Protein AF-A0A3D3LZE9-F1 (afdb_monomer)

pLDDT: mean 77.37, std 13.43, range [45.0, 97.75]

Solvent-accessible surface area (backbone atoms only — not comparable to full-atom values): 7999 Å² total; per-residue (Å²): 106,58,67,53,34,34,68,64,50,51,53,52,62,59,48,10,61,76,69,74,48,56,43,70,58,42,52,52,51,40,52,51,51,54,53,50,50,41,62,70,34,48,85,44,51,46,50,47,81,63,46,66,68,57,86,78,72,69,46,75,45,80,47,75,40,64,58,93,56,64,82,86,57,52,79,59,16,41,13,77,89,75,74,41,57,16,33,30,31,40,46,30,23,39,80,90,65,51,79,37,46,51,46,56,74,40,50,20,51,59,54,78,76,77,64,78,57,91,85,72,68,25,78,50,35,36,66,43,54,54,45,49,49,32,53,64,12,68,61,81,132

Structure (mmCIF, N/CA/C/O backbone):
data_AF-A0A3D3LZE9-F1
#
_entry.id   AF-A0A3D3LZE9-F1
#
loop_
_atom_site.group_PDB
_atom_site.id
_atom_site.type_symbol
_atom_site.label_atom_id
_atom_site.label_alt_id
_atom_site.label_comp_id
_atom_site.label_asym_id
_atom_site.label_entity_id
_atom_site.label_seq_id
_atom_site.pdbx_PDB_ins_code
_atom_site.Cartn_x
_atom_site.Cartn_y
_atom_site.Cartn_z
_atom_site.occupancy
_atom_site.B_iso_or_equiv
_atom_site.auth_seq_id
_atom_site.auth_comp_id
_atom_site.auth_asym_id
_atom_site.auth_atom_id
_atom_site.pdbx_PDB_model_num
ATOM 1 N N . MET A 1 1 ? 1.251 -6.176 -15.364 1.00 87.88 1 MET A N 1
ATOM 2 C CA . MET A 1 1 ? 2.427 -5.279 -15.373 1.00 87.88 1 MET A CA 1
ATOM 3 C C . MET A 1 1 ? 2.546 -4.458 -14.087 1.00 87.88 1 MET A C 1
ATOM 5 O O . MET A 1 1 ? 3.473 -4.723 -13.340 1.00 87.88 1 MET A O 1
ATOM 9 N N . THR A 1 2 ? 1.609 -3.558 -13.754 1.00 88.75 2 THR A N 1
ATOM 10 C CA . THR A 1 2 ? 1.680 -2.706 -12.539 1.00 88.75 2 THR A CA 1
ATOM 11 C C . THR A 1 2 ? 1.814 -3.489 -11.225 1.00 88.75 2 THR A C 1
ATOM 13 O O . THR A 1 2 ? 2.627 -3.147 -10.378 1.00 88.75 2 THR A O 1
ATOM 16 N N . LEU A 1 3 ? 1.090 -4.603 -11.067 1.00 86.81 3 LEU A N 1
ATOM 17 C CA . LEU A 1 3 ? 1.251 -5.473 -9.891 1.00 86.81 3 LEU A CA 1
ATOM 18 C C . LEU A 1 3 ? 2.655 -6.081 -9.782 1.00 86.81 3 LEU A C 1
ATOM 20 O O . LEU A 1 3 ? 3.179 -6.216 -8.685 1.00 86.81 3 LEU A O 1
ATOM 24 N N . ILE A 1 4 ? 3.270 -6.433 -10.912 1.00 88.88 4 ILE A N 1
ATOM 25 C CA . ILE A 1 4 ? 4.621 -7.005 -10.945 1.00 88.88 4 ILE A CA 1
ATOM 26 C C . ILE A 1 4 ? 5.642 -5.928 -10.568 1.00 88.88 4 ILE A C 1
ATOM 28 O O . ILE A 1 4 ? 6.508 -6.194 -9.740 1.00 88.88 4 ILE A O 1
ATOM 32 N N . TYR A 1 5 ? 5.485 -4.715 -11.117 1.00 87.94 5 TYR A N 1
ATOM 33 C CA . TYR A 1 5 ? 6.279 -3.540 -10.7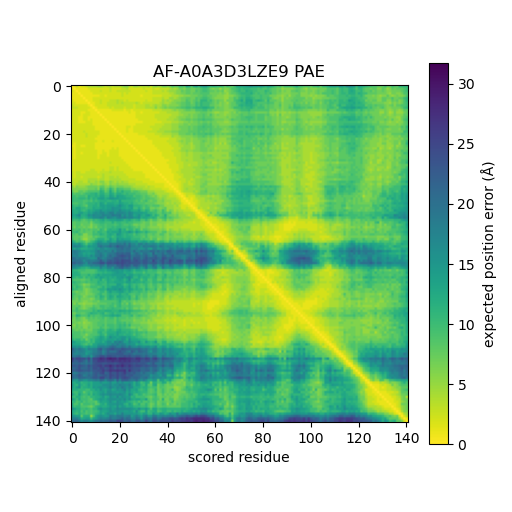52 1.00 87.94 5 TYR A CA 1
ATOM 34 C C . TYR A 1 5 ? 6.300 -3.342 -9.234 1.00 87.94 5 TYR A C 1
ATOM 36 O O . TYR A 1 5 ? 7.3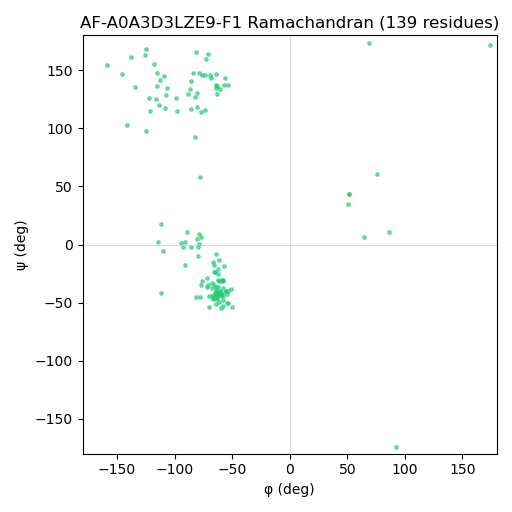68 -3.349 -8.625 1.00 87.94 5 TYR A O 1
ATOM 44 N N . HIS A 1 6 ? 5.117 -3.278 -8.610 1.00 82.56 6 HIS A N 1
ATOM 45 C CA . HIS A 1 6 ? 5.031 -3.022 -7.177 1.00 82.56 6 HIS A CA 1
ATOM 46 C C . HIS A 1 6 ? 5.380 -4.218 -6.293 1.00 82.56 6 HIS A C 1
ATOM 48 O O . HIS A 1 6 ? 5.872 -4.030 -5.191 1.00 82.56 6 HIS A O 1
ATOM 54 N N . ARG A 1 7 ? 5.126 -5.456 -6.720 1.00 81.56 7 ARG A N 1
ATOM 55 C CA . ARG A 1 7 ? 5.401 -6.630 -5.877 1.00 81.56 7 ARG A CA 1
ATOM 56 C C . ARG A 1 7 ? 6.880 -6.992 -5.840 1.00 81.56 7 ARG A C 1
ATOM 58 O O . ARG A 1 7 ? 7.356 -7.498 -4.829 1.00 81.56 7 ARG A O 1
ATOM 65 N N . HIS A 1 8 ? 7.574 -6.795 -6.956 1.00 82.50 8 HIS A N 1
ATOM 66 C CA . HIS A 1 8 ? 8.930 -7.302 -7.148 1.00 82.50 8 HIS A CA 1
ATOM 67 C C . HIS A 1 8 ? 9.986 -6.202 -7.266 1.00 82.50 8 HIS A C 1
ATOM 69 O O . HIS A 1 8 ? 11.150 -6.534 -7.461 1.00 82.50 8 HIS A O 1
ATOM 75 N N . ASN A 1 9 ? 9.605 -4.924 -7.142 1.00 82.06 9 ASN A N 1
ATOM 76 C CA . ASN A 1 9 ? 10.515 -3.786 -7.306 1.00 82.06 9 ASN A CA 1
ATOM 77 C C . ASN A 1 9 ? 11.310 -3.855 -8.625 1.00 82.06 9 ASN A C 1
ATOM 79 O O . ASN A 1 9 ? 12.529 -3.693 -8.660 1.00 82.06 9 ASN A O 1
ATOM 83 N N . ILE A 1 10 ? 10.631 -4.207 -9.719 1.00 87.88 10 ILE A N 1
ATOM 84 C CA . ILE A 1 10 ? 11.278 -4.372 -11.026 1.00 87.88 10 ILE A CA 1
ATOM 85 C C . ILE A 1 10 ? 11.352 -3.012 -11.721 1.00 87.88 10 ILE A C 1
ATOM 87 O O . ILE A 1 10 ? 10.392 -2.247 -11.677 1.00 87.88 10 ILE A O 1
ATOM 91 N N . THR A 1 11 ? 12.460 -2.717 -12.404 1.00 91.44 11 THR A N 1
ATOM 92 C CA . THR A 1 11 ? 12.598 -1.480 -13.185 1.00 91.44 11 THR A CA 1
ATOM 93 C C . THR A 1 11 ? 11.606 -1.434 -14.349 1.00 91.44 11 THR A C 1
ATOM 95 O O . THR A 1 11 ? 11.290 -2.455 -14.967 1.00 91.44 11 THR A O 1
ATOM 98 N N . GLU A 1 12 ? 11.126 -0.237 -14.696 1.00 94.50 12 GLU A N 1
ATOM 99 C CA . GLU A 1 12 ? 10.230 -0.075 -15.849 1.00 94.50 12 GLU A CA 1
ATOM 100 C C . GLU A 1 12 ? 10.883 -0.536 -17.161 1.00 94.50 12 GLU A C 1
ATOM 102 O O . GLU A 1 12 ? 10.195 -1.077 -18.022 1.00 94.50 12 GLU A O 1
ATOM 107 N N . GLU A 1 13 ? 12.207 -0.401 -17.279 1.00 97.00 13 GLU A N 1
ATOM 108 C CA . GLU A 1 13 ? 13.002 -0.880 -18.416 1.00 97.00 13 GLU A CA 1
ATOM 109 C C . GLU A 1 13 ? 12.949 -2.409 -18.553 1.00 97.00 13 GLU A C 1
ATOM 111 O O . GLU A 1 13 ? 12.700 -2.952 -19.632 1.00 97.00 13 GLU A O 1
ATOM 116 N N . LEU A 1 14 ? 13.118 -3.135 -17.442 1.00 96.00 14 LEU A N 1
ATOM 117 C CA . LEU A 1 14 ? 13.023 -4.593 -17.454 1.00 96.00 14 LEU A CA 1
ATOM 118 C C . LEU A 1 14 ? 11.586 -5.046 -17.744 1.00 96.00 14 LEU A C 1
ATOM 120 O O . LEU A 1 14 ? 11.381 -5.993 -18.502 1.00 96.00 14 LEU A O 1
ATOM 124 N N . LEU A 1 15 ? 10.577 -4.346 -17.219 1.00 96.25 15 LEU A N 1
ATOM 125 C CA . LEU A 1 15 ? 9.179 -4.610 -17.573 1.00 96.25 15 LEU A CA 1
ATOM 126 C C . LEU A 1 15 ? 8.902 -4.361 -19.057 1.00 96.25 15 LEU A C 1
ATOM 128 O O . LEU A 1 15 ? 8.219 -5.169 -19.681 1.00 96.25 15 LEU A O 1
ATOM 132 N N . ALA A 1 16 ? 9.443 -3.286 -19.628 1.00 97.44 16 ALA A N 1
ATOM 133 C CA . ALA A 1 16 ? 9.304 -2.963 -21.043 1.00 97.44 16 ALA A CA 1
ATOM 134 C C . ALA A 1 16 ? 9.832 -4.109 -21.914 1.00 97.44 16 ALA A C 1
ATOM 136 O O . ALA A 1 16 ? 9.138 -4.575 -22.819 1.00 97.44 16 ALA A O 1
ATOM 137 N N . ARG A 1 17 ? 11.002 -4.649 -21.548 1.00 97.38 17 ARG A N 1
ATOM 138 C CA . ARG A 1 17 ? 11.597 -5.822 -22.193 1.00 97.38 17 ARG A CA 1
ATOM 139 C C . ARG A 1 17 ? 10.751 -7.087 -22.029 1.00 97.38 17 ARG A C 1
ATOM 141 O O . ARG A 1 17 ? 10.509 -7.769 -23.019 1.00 97.38 17 ARG A O 1
ATOM 148 N N . ILE A 1 18 ? 10.274 -7.394 -20.818 1.00 96.81 18 ILE A N 1
ATOM 149 C CA . ILE A 1 18 ? 9.436 -8.581 -20.545 1.00 96.81 18 ILE A CA 1
ATOM 150 C C . ILE A 1 18 ? 8.142 -8.545 -21.366 1.00 96.81 18 ILE A C 1
ATOM 152 O O . ILE A 1 18 ? 7.738 -9.555 -21.934 1.00 96.81 18 ILE A O 1
ATOM 156 N N . PHE A 1 19 ? 7.491 -7.384 -21.435 1.00 96.25 19 PHE A N 1
ATOM 157 C CA . PHE A 1 19 ? 6.210 -7.220 -22.122 1.00 96.25 19 PHE A CA 1
ATOM 158 C C . PHE A 1 19 ? 6.349 -6.812 -23.596 1.00 96.25 19 PHE A C 1
ATOM 160 O O . PHE A 1 19 ? 5.331 -6.625 -24.256 1.00 96.25 19 PHE A O 1
ATOM 167 N N . SER A 1 20 ? 7.575 -6.690 -24.123 1.00 97.62 20 SER A N 1
ATOM 168 C CA . SER A 1 20 ? 7.857 -6.259 -25.503 1.00 97.62 20 SER A CA 1
ATOM 169 C C . SER A 1 20 ? 7.147 -4.951 -25.889 1.00 97.62 20 SER A C 1
ATOM 171 O O . SER A 1 20 ? 6.580 -4.811 -26.972 1.00 97.62 20 SER A O 1
ATOM 173 N N . VAL A 1 21 ? 7.160 -3.977 -24.979 1.00 97.69 21 VAL A N 1
ATOM 174 C CA . VAL A 1 21 ? 6.611 -2.627 -25.177 1.00 97.69 21 VAL A CA 1
ATOM 175 C C . VAL A 1 21 ? 7.685 -1.583 -24.899 1.00 97.69 21 VAL A C 1
ATOM 177 O O . VAL A 1 21 ? 8.730 -1.891 -24.340 1.00 97.69 21 VAL A O 1
ATOM 180 N N . SER A 1 22 ? 7.438 -0.324 -25.254 1.00 97.62 22 SER A N 1
ATOM 181 C CA . SER A 1 22 ? 8.351 0.758 -24.887 1.00 97.62 22 SER A CA 1
ATOM 182 C C . SER A 1 22 ? 8.247 1.095 -23.394 1.00 97.62 22 SER A C 1
ATOM 184 O O . SER A 1 22 ? 7.153 1.071 -22.819 1.00 97.62 22 SER A O 1
ATOM 186 N N . GLN A 1 23 ? 9.366 1.471 -22.769 1.00 96.88 23 GLN A N 1
ATOM 187 C CA . GLN A 1 23 ? 9.383 1.936 -21.376 1.00 96.88 23 GLN A CA 1
ATOM 1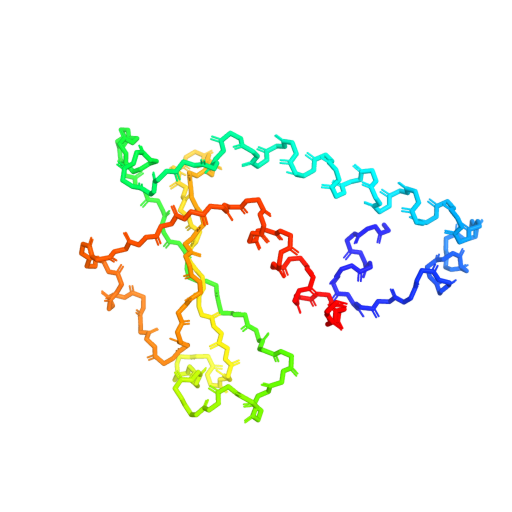88 C C . GLN A 1 23 ? 8.388 3.089 -21.117 1.00 96.88 23 GLN A C 1
ATOM 190 O O . GLN A 1 23 ? 7.641 3.003 -20.139 1.00 96.88 23 GLN A O 1
ATOM 195 N N . PRO A 1 24 ? 8.205 4.082 -22.017 1.00 97.75 24 PRO A N 1
ATOM 196 C CA . PRO A 1 24 ? 7.173 5.102 -21.837 1.00 97.75 24 PRO A CA 1
ATOM 197 C C . PRO A 1 24 ? 5.748 4.539 -21.738 1.00 97.75 24 PRO A C 1
ATOM 199 O O . PRO A 1 24 ? 4.897 5.123 -21.066 1.00 97.75 24 PRO A O 1
ATOM 202 N N . A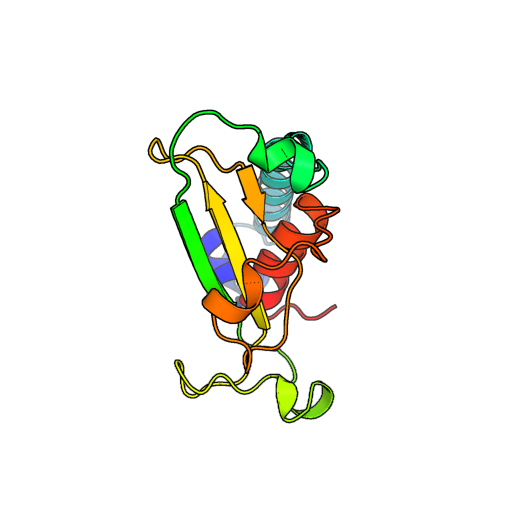RG A 1 25 ? 5.453 3.405 -22.390 1.00 97.69 25 ARG A N 1
ATOM 203 C CA . ARG A 1 25 ? 4.148 2.734 -22.277 1.00 97.69 25 ARG A CA 1
ATOM 204 C C . ARG A 1 25 ? 3.975 2.071 -20.912 1.00 97.69 25 ARG A C 1
ATOM 206 O O . ARG A 1 25 ? 2.870 2.111 -20.362 1.00 97.69 25 ARG A O 1
ATOM 213 N N . VAL A 1 26 ? 5.053 1.514 -20.359 1.00 96.31 26 VAL A N 1
ATOM 214 C CA . VAL A 1 26 ? 5.082 0.977 -18.993 1.00 96.31 26 VAL A CA 1
ATOM 215 C C . VAL A 1 26 ? 4.754 2.075 -17.987 1.00 96.31 26 VAL A C 1
ATOM 217 O O . VAL A 1 26 ? 3.758 1.958 -17.269 1.00 96.31 26 VAL A O 1
ATOM 220 N N . CYS A 1 27 ? 5.503 3.177 -18.040 1.00 95.06 27 CYS A N 1
ATOM 221 C CA . CYS A 1 27 ? 5.331 4.339 -17.172 1.00 95.06 27 CYS A CA 1
ATOM 222 C C . CYS A 1 27 ? 3.893 4.887 -17.205 1.00 95.06 27 CYS A C 1
ATOM 224 O O . CYS A 1 27 ? 3.241 5.039 -16.168 1.00 95.06 27 CYS A O 1
ATOM 226 N N . ARG A 1 28 ? 3.335 5.113 -18.408 1.00 96.94 28 ARG A N 1
ATOM 227 C CA . ARG A 1 28 ? 1.949 5.599 -18.571 1.00 96.94 28 ARG A CA 1
ATOM 228 C C . ARG A 1 28 ? 0.924 4.642 -17.974 1.00 96.94 28 ARG A C 1
ATOM 230 O O . ARG A 1 28 ? -0.048 5.095 -17.371 1.00 96.94 28 ARG A O 1
ATOM 237 N N . THR A 1 29 ? 1.120 3.337 -18.142 1.00 95.81 29 THR A N 1
ATOM 238 C CA . THR A 1 29 ? 0.202 2.330 -17.601 1.00 95.81 29 THR A CA 1
ATOM 239 C C . THR A 1 29 ? 0.241 2.320 -16.074 1.00 95.81 29 THR A C 1
ATOM 241 O O . THR A 1 29 ? -0.817 2.369 -15.451 1.00 95.81 29 THR A O 1
ATOM 244 N N . ILE A 1 30 ? 1.435 2.317 -15.466 1.00 91.81 30 ILE A N 1
ATOM 245 C CA . ILE A 1 30 ? 1.600 2.390 -14.003 1.00 91.81 30 ILE A CA 1
ATOM 246 C C . ILE A 1 30 ? 0.940 3.664 -13.473 1.00 91.81 30 ILE A C 1
ATOM 248 O O . ILE A 1 30 ? 0.023 3.582 -12.658 1.00 91.81 30 ILE A O 1
ATOM 252 N N . THR A 1 31 ? 1.294 4.816 -14.045 1.00 91.00 31 THR A N 1
ATOM 253 C CA . THR A 1 31 ? 0.737 6.127 -13.679 1.00 91.00 31 THR A CA 1
ATOM 254 C C . THR A 1 31 ? -0.792 6.159 -13.773 1.00 91.00 31 THR A C 1
ATOM 256 O O . THR A 1 31 ? -1.463 6.754 -12.932 1.00 91.00 31 THR A O 1
ATOM 259 N N . THR A 1 32 ? -1.374 5.537 -14.802 1.00 95.00 32 THR A N 1
ATOM 260 C CA . THR A 1 32 ? -2.833 5.503 -14.991 1.00 95.00 32 THR A CA 1
ATOM 261 C C . THR A 1 32 ? -3.515 4.712 -13.879 1.00 95.00 32 THR A C 1
ATOM 263 O O . THR A 1 32 ? -4.516 5.169 -13.328 1.00 95.00 32 THR A O 1
ATOM 266 N N . ILE A 1 33 ? -2.952 3.559 -13.512 1.00 91.44 33 ILE A N 1
ATOM 267 C CA . ILE A 1 33 ? -3.465 2.731 -12.417 1.00 91.44 33 ILE A CA 1
ATOM 268 C C . ILE A 1 33 ? -3.289 3.434 -11.066 1.00 91.44 33 ILE A C 1
ATOM 270 O O . ILE A 1 33 ? -4.241 3.482 -10.295 1.00 91.44 33 ILE A O 1
ATOM 274 N N . GLU A 1 34 ? -2.137 4.049 -10.790 1.00 85.88 34 GLU A N 1
ATOM 275 C CA . GLU A 1 34 ? -1.918 4.818 -9.553 1.00 85.88 34 GLU A CA 1
ATOM 276 C C . GLU A 1 34 ? -2.907 5.988 -9.415 1.00 85.88 34 GLU A C 1
ATOM 278 O O . GLU A 1 34 ? -3.489 6.203 -8.347 1.00 85.88 34 GLU A O 1
ATOM 283 N N . LYS A 1 35 ? -3.175 6.712 -10.510 1.00 87.94 35 LYS A N 1
ATOM 284 C CA . LYS A 1 35 ? -4.199 7.770 -10.542 1.00 87.94 35 LYS A CA 1
ATOM 285 C C . LYS A 1 35 ? -5.606 7.221 -10.312 1.00 87.94 35 LYS A C 1
ATOM 287 O O . LYS A 1 35 ? -6.389 7.853 -9.607 1.00 87.94 35 LYS A O 1
ATOM 292 N N . ALA A 1 36 ? -5.942 6.068 -10.888 1.00 90.31 36 ALA A N 1
ATOM 293 C CA . ALA A 1 36 ? -7.235 5.427 -10.661 1.00 90.31 36 ALA A CA 1
ATOM 294 C C . ALA A 1 36 ? -7.398 5.000 -9.193 1.00 90.31 36 ALA A C 1
ATOM 296 O O . ALA A 1 36 ? -8.420 5.301 -8.583 1.00 90.31 36 ALA A O 1
ATOM 297 N N . LEU A 1 37 ? -6.367 4.390 -8.601 1.00 84.62 37 LEU A N 1
ATOM 298 C CA . LEU A 1 37 ? -6.352 4.020 -7.183 1.00 84.62 37 LEU A CA 1
ATOM 299 C C . LEU A 1 37 ? -6.518 5.242 -6.279 1.00 84.62 37 LEU A C 1
ATOM 301 O O . LEU A 1 37 ? -7.322 5.209 -5.354 1.00 84.62 37 LEU A O 1
ATOM 305 N N . THR A 1 38 ? -5.823 6.339 -6.584 1.00 83.75 38 THR A N 1
ATOM 306 C CA . THR A 1 38 ? -5.967 7.615 -5.864 1.00 83.75 38 THR A CA 1
ATOM 307 C C . THR A 1 38 ? -7.430 8.061 -5.834 1.00 83.75 38 THR A C 1
ATOM 309 O O . THR A 1 38 ? -7.964 8.313 -4.759 1.00 83.75 38 THR A O 1
ATOM 312 N N . LYS A 1 39 ? -8.103 8.074 -6.992 1.00 87.75 39 LYS A N 1
ATOM 313 C CA . LYS A 1 39 ? -9.519 8.464 -7.101 1.00 87.75 39 LYS A CA 1
ATOM 314 C C . LYS A 1 39 ? -10.461 7.524 -6.348 1.00 87.75 39 LYS A C 1
ATOM 316 O O . LYS A 1 39 ? -11.417 7.982 -5.738 1.00 87.75 39 LYS A O 1
ATOM 321 N N . VAL A 1 40 ? -10.208 6.215 -6.388 1.00 86.00 40 VAL A N 1
ATOM 322 C CA . VAL A 1 40 ? -11.034 5.219 -5.678 1.00 86.00 40 VAL A CA 1
ATOM 323 C C . VAL A 1 40 ? -10.892 5.351 -4.160 1.00 86.00 40 VAL A C 1
ATOM 325 O O . VAL A 1 40 ? -11.847 5.111 -3.428 1.00 86.00 40 VAL A O 1
ATOM 328 N N . LEU A 1 41 ? -9.711 5.741 -3.681 1.00 82.38 41 LEU A N 1
ATOM 329 C CA . LEU A 1 41 ? -9.412 5.843 -2.254 1.00 82.38 41 LEU A CA 1
ATOM 330 C C . LEU A 1 41 ? -9.714 7.226 -1.664 1.00 82.38 41 LEU A C 1
ATOM 332 O O . LEU A 1 41 ? -9.848 7.351 -0.450 1.00 82.38 41 LEU A O 1
ATOM 336 N N . GLU A 1 42 ? -9.848 8.258 -2.492 1.00 82.69 42 GLU A N 1
ATOM 337 C CA . GLU A 1 42 ? -10.153 9.628 -2.067 1.00 82.69 42 GLU A CA 1
ATOM 338 C C . GLU A 1 42 ? -11.418 9.751 -1.195 1.00 82.69 42 GLU A C 1
ATOM 340 O O . GLU A 1 42 ? -11.333 10.389 -0.144 1.00 82.69 42 GLU A O 1
ATOM 345 N N . PRO A 1 43 ? -12.548 9.077 -1.496 1.00 79.75 43 PRO A N 1
ATOM 346 C CA . PRO A 1 43 ? -13.741 9.115 -0.642 1.00 79.75 43 PRO A CA 1
ATOM 347 C C . PRO A 1 43 ? -13.530 8.540 0.764 1.00 79.75 43 PRO A C 1
ATOM 349 O O . PRO A 1 43 ? -14.296 8.842 1.680 1.00 79.75 43 PRO A O 1
ATOM 352 N N . LEU A 1 44 ? -12.504 7.704 0.936 1.00 76.19 44 LEU A N 1
ATOM 353 C CA . LEU A 1 44 ? -12.142 7.101 2.216 1.00 76.19 44 LEU A CA 1
ATOM 354 C C . LEU A 1 44 ? -11.235 8.018 3.046 1.00 76.19 44 LEU A C 1
ATOM 356 O O . LEU A 1 44 ? -10.854 7.664 4.163 1.00 76.19 44 LEU A O 1
ATOM 360 N N . ASN A 1 45 ? -10.863 9.190 2.520 1.00 75.75 45 ASN A N 1
ATOM 361 C CA . ASN A 1 45 ? -10.028 10.165 3.208 1.00 75.75 45 ASN A CA 1
ATOM 362 C C . ASN A 1 45 ? -10.822 10.969 4.248 1.00 75.75 45 ASN A C 1
ATOM 364 O O . ASN A 1 45 ? -10.922 12.195 4.196 1.00 75.75 45 ASN A O 1
ATOM 368 N N . LYS A 1 46 ? -11.412 10.248 5.193 1.00 74.44 46 LYS A N 1
ATOM 369 C CA . LYS A 1 46 ? -12.229 10.784 6.274 1.00 74.44 46 LYS A CA 1
ATOM 370 C C . LYS A 1 46 ? -11.582 10.455 7.615 1.00 74.44 46 LYS A C 1
ATOM 372 O O . LYS A 1 46 ? -10.815 9.490 7.703 1.00 74.44 46 LYS A O 1
ATOM 377 N N . PRO A 1 47 ? -11.855 11.237 8.673 1.00 74.62 47 PRO A N 1
ATOM 378 C CA . PRO A 1 47 ? -11.423 10.879 10.013 1.00 74.62 47 PRO A CA 1
ATOM 379 C C . PRO A 1 47 ? -11.899 9.470 10.364 1.00 74.62 47 PRO A C 1
ATOM 381 O O . PRO A 1 47 ? -13.055 9.126 10.125 1.00 74.62 47 PRO A O 1
ATOM 384 N N . LEU A 1 48 ? -11.028 8.676 10.988 1.00 73.25 48 LEU A N 1
ATOM 385 C CA . LEU A 1 48 ? -11.357 7.304 11.387 1.00 73.25 48 LEU A CA 1
ATOM 386 C C . LEU A 1 48 ? -12.671 7.223 12.191 1.00 73.25 48 LEU A C 1
ATOM 388 O O . LEU A 1 48 ? -13.472 6.323 11.970 1.00 73.25 48 LEU A O 1
ATOM 392 N N . SER A 1 49 ? -12.933 8.194 13.069 1.00 76.19 49 SER A N 1
ATOM 393 C CA . SER A 1 49 ? -14.172 8.280 13.854 1.00 76.19 49 SER A CA 1
ATOM 394 C C . SER A 1 49 ? -15.443 8.453 13.015 1.00 76.19 49 SER A C 1
ATOM 396 O O . SER A 1 49 ? -16.521 8.092 13.476 1.00 76.19 49 SER A O 1
ATOM 398 N N . GLU A 1 50 ? -15.345 9.006 11.806 1.00 77.56 50 GLU A N 1
ATOM 399 C CA . GLU A 1 50 ? -16.455 9.082 10.854 1.00 77.56 50 GLU A CA 1
ATOM 400 C C . GLU A 1 50 ? -16.613 7.753 10.109 1.00 77.56 50 GLU A C 1
ATOM 402 O O . GLU A 1 50 ? -17.724 7.234 10.022 1.00 77.56 50 GLU A O 1
ATOM 407 N N . SER A 1 51 ? -15.506 7.161 9.645 1.00 75.56 51 SER A N 1
ATOM 408 C CA . SER A 1 51 ? -15.511 5.874 8.933 1.00 75.56 51 SER A CA 1
ATOM 409 C C . SER A 1 51 ? -16.041 4.712 9.780 1.00 75.56 51 SER A C 1
ATOM 411 O O . SER A 1 51 ? -16.658 3.796 9.243 1.00 75.56 51 SER A O 1
ATOM 413 N N . LEU A 1 52 ? -15.834 4.750 11.101 1.00 77.25 52 LEU A N 1
ATOM 414 C CA . LEU A 1 52 ? -16.282 3.712 12.036 1.00 77.25 52 LEU A CA 1
ATOM 415 C C . LEU A 1 52 ? -17.771 3.798 12.415 1.00 77.25 52 LEU A C 1
ATOM 417 O O . LEU A 1 52 ? -18.254 2.928 13.129 1.00 77.25 52 LEU A O 1
ATOM 421 N N . LYS A 1 53 ? -18.524 4.798 11.931 1.00 80.44 53 LYS A N 1
ATOM 422 C CA . LYS A 1 53 ? -19.984 4.896 12.154 1.00 80.44 53 LYS A CA 1
ATOM 423 C C . LYS A 1 53 ? -20.806 3.946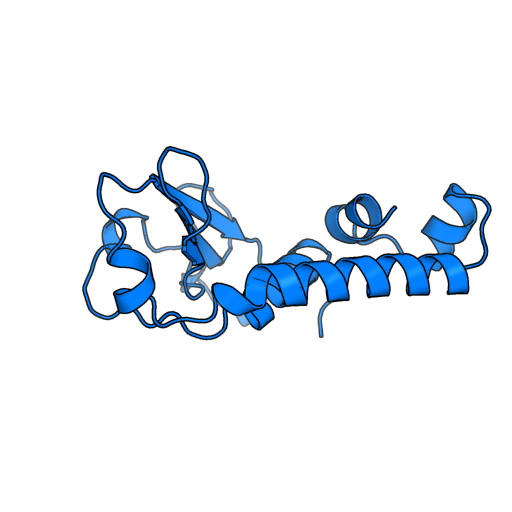 11.273 1.00 80.44 53 LYS A C 1
ATOM 425 O O . LYS A 1 53 ? -22.031 4.050 11.243 1.00 80.44 53 LYS A O 1
ATOM 430 N N . ALA A 1 54 ? -20.155 3.063 10.517 1.00 78.25 54 ALA A N 1
ATOM 431 C CA . ALA A 1 54 ? -20.840 2.075 9.699 1.00 78.25 54 ALA A CA 1
ATOM 432 C C . ALA A 1 54 ? -21.651 1.107 10.590 1.00 78.25 54 ALA A C 1
ATOM 434 O O . ALA A 1 54 ? -21.147 0.672 11.625 1.00 78.25 54 ALA A O 1
ATOM 435 N N . PRO A 1 55 ? -22.901 0.776 10.220 1.00 78.50 55 PRO A N 1
ATOM 436 C CA . PRO A 1 55 ? -23.712 -0.160 10.986 1.00 78.50 55 PRO A CA 1
ATOM 437 C C . PRO A 1 55 ? -23.153 -1.587 10.891 1.00 78.50 55 PRO A C 1
ATOM 439 O O . PRO A 1 55 ? -22.675 -2.006 9.837 1.00 78.50 55 PRO A O 1
ATOM 442 N N . GLY A 1 56 ? -23.284 -2.350 11.979 1.00 84.69 56 GLY A N 1
ATOM 443 C CA . GLY A 1 56 ? -22.897 -3.761 12.041 1.00 84.69 56 GLY A CA 1
ATOM 444 C C . GLY A 1 56 ? -21.471 -4.010 12.537 1.00 84.69 56 GLY A C 1
ATOM 445 O O . GLY A 1 56 ? -20.778 -3.111 13.009 1.00 84.69 56 GLY A O 1
ATOM 446 N N . SER A 1 57 ? -21.051 -5.273 12.481 1.00 88.50 57 SER A N 1
ATOM 447 C CA . SER A 1 57 ? -19.702 -5.686 12.874 1.00 88.50 57 SER A CA 1
ATOM 448 C C . SER A 1 57 ? -18.678 -5.321 11.800 1.00 88.50 57 SER A C 1
ATOM 450 O O . SER A 1 57 ? -18.960 -5.384 10.603 1.00 88.50 57 SER A O 1
ATOM 452 N N . LEU A 1 58 ? -17.468 -4.977 12.238 1.00 87.19 58 LEU A N 1
ATOM 453 C CA . LEU A 1 58 ? -16.355 -4.616 11.364 1.00 87.19 58 LEU A CA 1
ATOM 454 C C . LEU A 1 58 ? -15.258 -5.673 11.444 1.00 87.19 58 LEU A C 1
ATOM 456 O O . LEU A 1 58 ? -14.949 -6.174 12.526 1.00 87.19 58 LEU A O 1
ATOM 460 N N . ALA A 1 59 ? -14.645 -5.968 10.303 1.00 88.06 59 ALA A N 1
ATOM 461 C CA . ALA A 1 59 ? -13.410 -6.724 10.240 1.00 88.06 59 ALA A CA 1
ATOM 462 C C . ALA A 1 59 ? -12.228 -5.754 10.350 1.00 88.06 59 ALA A C 1
ATOM 464 O O . ALA A 1 59 ? -12.158 -4.745 9.643 1.00 88.06 59 ALA A O 1
ATOM 465 N N . VAL A 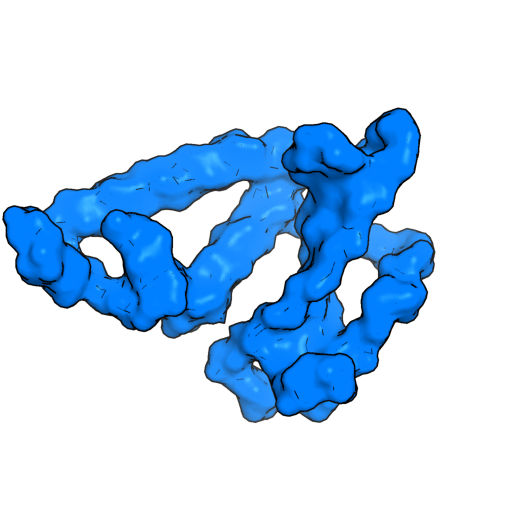1 60 ? -11.303 -6.064 11.256 1.00 84.38 60 VAL A N 1
ATOM 466 C CA . VAL A 1 60 ? -10.047 -5.335 11.435 1.00 84.38 60 VAL A CA 1
ATOM 467 C C . VAL A 1 60 ? -8.921 -6.331 11.231 1.00 84.38 60 VAL A C 1
ATOM 469 O O . VAL A 1 60 ? -8.784 -7.264 12.019 1.00 84.38 60 VAL A O 1
ATOM 472 N N . ASP A 1 61 ? -8.126 -6.126 10.186 1.00 83.75 61 ASP A N 1
ATOM 473 C CA . ASP A 1 61 ? -6.971 -6.972 9.899 1.00 83.75 61 ASP A CA 1
ATOM 474 C C . ASP A 1 61 ? -5.657 -6.196 10.018 1.00 83.75 61 ASP A C 1
ATOM 476 O O . ASP A 1 61 ? -5.541 -5.048 9.577 1.00 83.75 61 ASP A O 1
ATOM 480 N N . GLY A 1 62 ? -4.670 -6.827 10.654 1.00 79.50 62 GLY A N 1
ATOM 481 C CA . GLY A 1 62 ? -3.341 -6.285 10.915 1.00 79.50 62 GLY A CA 1
ATOM 482 C C . GLY A 1 62 ? -2.328 -6.767 9.896 1.00 79.50 62 GLY A C 1
ATOM 483 O O . GLY A 1 62 ? -1.972 -7.939 9.858 1.00 79.50 62 GLY A O 1
ATOM 484 N N . THR A 1 63 ? -1.800 -5.836 9.106 1.00 79.88 63 THR A N 1
ATOM 485 C CA . THR A 1 63 ? -0.748 -6.112 8.129 1.00 79.88 63 THR A CA 1
ATOM 486 C C . THR A 1 63 ? 0.579 -5.516 8.598 1.00 79.88 63 THR A C 1
ATOM 488 O O . THR A 1 63 ? 0.710 -4.294 8.720 1.00 79.88 63 THR A O 1
ATOM 491 N N . LEU A 1 64 ? 1.580 -6.374 8.827 1.00 80.25 64 LEU A N 1
ATOM 492 C CA . LEU A 1 64 ? 2.955 -5.953 9.104 1.00 80.25 64 LEU A CA 1
ATOM 493 C C . LEU A 1 64 ? 3.689 -5.647 7.802 1.00 80.25 64 LEU A C 1
ATOM 495 O O . LEU A 1 64 ? 3.794 -6.494 6.914 1.00 80.25 64 LEU A O 1
ATOM 499 N N . ILE A 1 65 ? 4.272 -4.457 7.732 1.00 77.38 65 ILE A N 1
ATOM 500 C CA . ILE A 1 65 ? 4.946 -3.968 6.535 1.00 77.38 65 ILE A CA 1
ATOM 501 C C . ILE A 1 65 ? 6.427 -3.840 6.825 1.00 77.38 65 ILE A C 1
ATOM 503 O O . ILE A 1 65 ? 6.804 -3.112 7.751 1.00 77.38 65 ILE A O 1
ATOM 507 N N . PRO A 1 66 ? 7.277 -4.558 6.073 1.00 70.56 66 PRO A N 1
ATOM 508 C CA . PRO A 1 66 ? 8.705 -4.508 6.300 1.00 70.56 66 PRO A CA 1
ATOM 509 C C . PRO A 1 66 ? 9.222 -3.092 6.011 1.00 70.56 66 PRO A C 1
ATOM 511 O O . PRO A 1 66 ? 8.820 -2.481 5.021 1.00 70.56 66 PRO A O 1
ATOM 514 N N . PRO A 1 67 ? 10.119 -2.550 6.848 1.00 68.75 67 PRO A N 1
ATOM 515 C CA . PRO A 1 67 ? 10.699 -1.252 6.594 1.00 68.75 67 PRO A CA 1
ATOM 516 C C . PRO A 1 67 ? 11.802 -1.381 5.542 1.00 68.75 67 PRO A C 1
ATOM 518 O O . PRO A 1 67 ? 12.530 -2.374 5.525 1.00 68.75 67 PRO A O 1
ATOM 521 N N . TRP A 1 68 ? 11.984 -0.343 4.721 1.00 62.41 68 TRP A N 1
ATOM 522 C CA . TRP A 1 68 ? 13.109 -0.275 3.780 1.00 62.41 68 TRP A CA 1
ATOM 523 C C . TRP A 1 68 ? 14.462 -0.205 4.504 1.00 62.41 68 TRP A C 1
ATOM 525 O O . TRP A 1 68 ? 15.411 -0.890 4.133 1.00 62.41 68 TRP A O 1
ATOM 535 N N . ASN A 1 69 ? 14.545 0.580 5.586 1.00 61.56 69 ASN A N 1
ATOM 536 C CA . ASN A 1 69 ? 15.760 0.731 6.384 1.00 61.56 69 ASN A CA 1
ATOM 537 C C . ASN A 1 69 ? 15.504 0.403 7.860 1.00 61.56 69 ASN A C 1
ATOM 539 O O . ASN A 1 69 ? 15.049 1.236 8.641 1.00 61.56 69 ASN A O 1
ATOM 543 N N . TRP A 1 70 ? 15.833 -0.825 8.257 1.00 59.56 70 TRP A N 1
ATOM 544 C CA . TRP A 1 70 ? 15.706 -1.276 9.644 1.00 59.56 70 TRP A CA 1
ATOM 545 C C . TRP A 1 70 ? 16.600 -0.487 10.615 1.00 59.56 70 TRP A C 1
ATOM 547 O O . TRP A 1 70 ? 16.221 -0.303 11.771 1.00 59.56 70 TRP A O 1
ATOM 557 N N . ARG A 1 71 ? 17.763 0.008 10.157 1.00 57.03 71 ARG A N 1
ATOM 558 C CA . ARG A 1 71 ? 18.745 0.696 11.013 1.00 57.03 71 ARG A CA 1
ATOM 559 C C . ARG A 1 71 ? 18.258 2.067 11.463 1.00 57.03 71 ARG A C 1
ATOM 561 O O . ARG A 1 71 ? 18.525 2.457 12.592 1.00 57.03 71 ARG A O 1
ATOM 568 N N . SER A 1 72 ? 17.518 2.777 10.613 1.00 59.53 72 SER A N 1
ATOM 569 C CA . SER A 1 72 ? 17.002 4.116 10.929 1.00 59.53 72 SER A CA 1
ATOM 570 C C . SER A 1 72 ? 15.755 4.105 11.817 1.00 59.53 72 SER A C 1
ATOM 572 O O . SER A 1 72 ? 15.327 5.160 12.268 1.00 59.53 72 SER A O 1
ATOM 574 N N . LEU A 1 73 ? 15.143 2.938 12.040 1.00 57.56 73 LEU A N 1
ATOM 575 C CA . LEU A 1 73 ? 13.818 2.815 12.657 1.00 57.56 73 LEU A CA 1
ATOM 576 C C . LEU A 1 73 ? 13.832 2.213 14.077 1.00 57.56 73 LEU A C 1
ATOM 578 O O . LEU A 1 73 ? 12.795 2.216 14.735 1.00 57.56 73 LEU A O 1
ATOM 582 N N . GLY A 1 74 ? 14.984 1.752 14.578 1.00 57.69 74 GLY A N 1
ATOM 583 C CA . GLY A 1 74 ? 15.171 1.316 15.970 1.00 57.69 74 GLY A CA 1
ATOM 584 C C . GLY A 1 74 ? 14.436 0.024 16.384 1.00 57.69 74 GLY A C 1
ATOM 585 O O . GLY A 1 74 ? 13.631 -0.544 15.645 1.00 57.69 74 GLY A O 1
ATOM 586 N N . ALA A 1 75 ? 14.712 -0.454 17.607 1.00 59.09 75 ALA A N 1
ATOM 587 C CA . ALA A 1 75 ? 14.198 -1.722 18.154 1.00 59.09 75 ALA A CA 1
ATOM 588 C C . ALA A 1 75 ? 12.671 -1.758 18.376 1.00 59.09 75 ALA A C 1
ATOM 590 O O . ALA A 1 75 ? 12.076 -2.831 18.482 1.00 59.09 75 ALA A O 1
ATOM 591 N N . THR A 1 76 ? 12.013 -0.598 18.414 1.00 67.31 76 THR A N 1
ATOM 592 C CA . THR A 1 76 ? 10.562 -0.464 18.630 1.00 67.31 76 THR A CA 1
ATOM 593 C C . THR A 1 76 ? 9.728 -1.026 17.477 1.00 67.31 76 THR A C 1
ATOM 595 O O . THR A 1 76 ? 8.540 -1.284 17.650 1.00 67.31 76 THR A O 1
ATOM 598 N N . ASN A 1 77 ? 10.332 -1.272 16.314 1.00 74.69 77 ASN A N 1
ATOM 599 C CA . ASN A 1 77 ? 9.649 -1.821 15.145 1.00 74.69 77 ASN A CA 1
ATOM 600 C C . ASN A 1 77 ? 9.755 -3.350 15.020 1.00 74.69 77 ASN A C 1
ATOM 602 O O . ASN A 1 77 ? 9.226 -3.915 14.068 1.00 74.69 77 ASN A O 1
ATOM 606 N N . PHE A 1 78 ? 10.410 -4.055 15.949 1.00 79.19 78 PHE A N 1
ATOM 607 C CA . PHE A 1 78 ? 10.483 -5.516 15.879 1.00 79.19 78 PHE A CA 1
ATOM 608 C C . PHE A 1 78 ? 9.173 -6.171 16.330 1.00 79.19 78 PHE A C 1
ATOM 610 O O . PHE A 1 78 ? 8.807 -6.118 17.506 1.00 79.19 78 PHE A O 1
ATOM 617 N N . SER A 1 79 ? 8.486 -6.840 15.403 1.00 78.44 79 SER A N 1
ATOM 618 C CA . SER A 1 79 ? 7.299 -7.624 15.724 1.00 78.44 79 SER A CA 1
ATOM 619 C C . SER A 1 79 ? 7.678 -8.983 16.290 1.00 78.44 79 SER A C 1
ATOM 621 O O . SER A 1 79 ? 8.266 -9.822 15.604 1.00 78.44 79 SER A O 1
ATOM 623 N N . LYS A 1 80 ? 7.280 -9.240 17.541 1.00 80.50 80 LYS A N 1
ATOM 624 C CA . LYS A 1 80 ? 7.456 -10.556 18.174 1.00 80.50 80 LYS A CA 1
ATOM 625 C C . LYS A 1 80 ? 6.623 -11.644 17.489 1.00 80.50 80 LYS A C 1
ATOM 627 O O . LYS A 1 80 ? 7.108 -12.770 17.400 1.00 80.50 80 LYS A O 1
ATOM 632 N N . LYS A 1 81 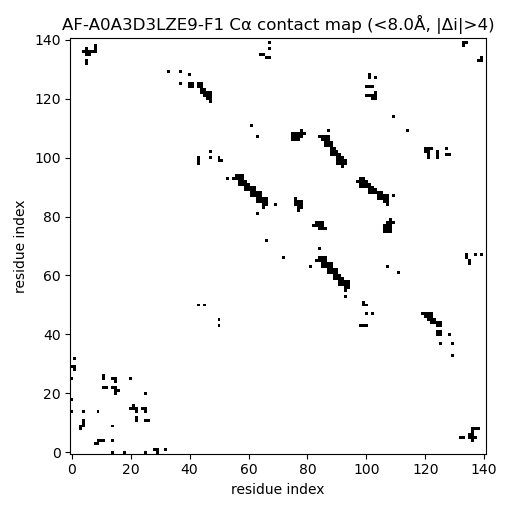? 5.422 -11.298 17.003 1.00 81.44 81 LYS A N 1
ATOM 633 C CA . LYS A 1 81 ? 4.484 -12.190 16.295 1.00 81.44 81 LYS A CA 1
ATOM 634 C C . LYS A 1 81 ? 5.082 -12.685 14.981 1.00 81.44 81 LYS A C 1
ATOM 636 O O . LYS A 1 81 ? 5.162 -13.883 14.752 1.00 81.44 81 LYS A O 1
ATOM 641 N N . HIS A 1 82 ? 5.573 -11.763 14.157 1.00 79.81 82 HIS A N 1
ATOM 642 C CA . HIS A 1 82 ? 6.106 -12.087 12.830 1.00 79.81 82 HIS A CA 1
ATOM 643 C C . HIS A 1 82 ? 7.619 -12.348 12.810 1.00 79.81 82 HIS A C 1
ATOM 645 O O . HIS A 1 82 ? 8.169 -12.632 11.750 1.00 79.81 82 HIS A O 1
ATOM 651 N N . LYS A 1 83 ? 8.301 -12.209 13.958 1.00 84.25 83 LYS A N 1
ATOM 652 C CA . LYS A 1 83 ? 9.766 -12.325 14.103 1.00 84.25 83 LYS A CA 1
ATOM 653 C C . LYS A 1 83 ? 10.537 -11.474 13.086 1.00 84.25 83 LYS A C 1
ATOM 655 O O . LYS A 1 83 ? 11.604 -11.856 12.613 1.00 84.25 83 LYS A O 1
ATOM 660 N N . ARG A 1 84 ? 9.987 -10.305 12.749 1.00 78.31 84 ARG A N 1
ATOM 661 C CA . ARG A 1 84 ? 10.513 -9.406 11.718 1.00 78.31 84 ARG A CA 1
ATOM 662 C C . ARG A 1 84 ? 10.273 -7.952 12.108 1.00 78.31 84 ARG A C 1
ATOM 664 O O . ARG A 1 84 ? 9.267 -7.629 12.738 1.00 78.31 84 ARG A O 1
ATOM 671 N N . ALA A 1 85 ? 11.196 -7.071 11.727 1.00 79.12 85 ALA A N 1
ATOM 672 C CA . ALA A 1 85 ? 10.990 -5.632 11.833 1.00 79.12 85 ALA A CA 1
ATOM 673 C C . ALA A 1 85 ? 9.913 -5.157 10.848 1.00 79.12 85 ALA A C 1
ATOM 675 O O . ALA A 1 85 ? 9.846 -5.654 9.723 1.00 79.12 85 ALA A O 1
ATOM 676 N N . GLY A 1 86 ? 9.106 -4.185 11.262 1.00 78.81 86 GLY A N 1
ATOM 677 C CA . GLY A 1 86 ? 8.070 -3.576 10.440 1.00 78.81 86 GLY A CA 1
ATOM 678 C C . GLY A 1 86 ? 7.193 -2.596 11.189 1.00 78.81 86 GLY A C 1
ATOM 679 O O . GLY A 1 86 ? 7.267 -2.457 12.409 1.00 78.81 86 GLY A O 1
ATOM 680 N N . VAL A 1 87 ? 6.359 -1.912 10.420 1.00 78.56 87 VAL A N 1
ATOM 681 C CA . VAL A 1 87 ? 5.262 -1.104 10.943 1.00 78.56 87 VAL A CA 1
ATOM 682 C C . VAL A 1 87 ? 3.959 -1.833 10.672 1.00 78.56 87 VAL A C 1
ATOM 684 O O . VAL A 1 87 ? 3.753 -2.371 9.586 1.00 78.56 87 VAL A O 1
ATOM 687 N N . ASN A 1 88 ? 3.088 -1.884 11.670 1.00 79.25 88 ASN A N 1
ATOM 688 C CA . ASN A 1 88 ? 1.769 -2.478 11.517 1.00 79.25 88 ASN A CA 1
ATOM 689 C C . ASN A 1 88 ? 0.793 -1.426 10.995 1.00 79.25 88 ASN A C 1
ATOM 691 O O . ASN A 1 88 ? 0.700 -0.327 11.550 1.00 79.25 88 ASN A O 1
ATOM 695 N N . HIS A 1 89 ? -0.006 -1.790 10.001 1.00 78.50 89 HIS A N 1
ATOM 696 C CA . HIS A 1 89 ? -1.192 -1.052 9.576 1.00 78.50 89 HIS A CA 1
ATOM 697 C C . HIS A 1 89 ? -2.432 -1.894 9.819 1.00 78.50 89 HIS A C 1
ATOM 699 O O . HIS A 1 89 ? -2.376 -3.115 9.707 1.00 78.50 89 HIS A O 1
ATOM 705 N N . HIS A 1 90 ? -3.543 -1.235 10.135 1.00 80.88 90 HIS A N 1
ATOM 706 C CA . HIS A 1 90 ? -4.836 -1.901 10.195 1.00 80.88 90 HIS A CA 1
ATOM 707 C C . HIS A 1 90 ? -5.684 -1.493 9.009 1.00 80.88 90 HIS A C 1
ATOM 709 O O . HIS A 1 90 ? -5.845 -0.302 8.737 1.00 80.88 90 HIS A O 1
ATOM 715 N N . VAL A 1 91 ? -6.206 -2.498 8.319 1.00 83.62 91 VAL A N 1
ATOM 716 C CA . VAL A 1 91 ? -7.220 -2.346 7.284 1.00 83.62 91 VAL A CA 1
ATOM 717 C C . VAL A 1 91 ? -8.555 -2.666 7.935 1.00 83.62 91 VAL A C 1
ATOM 719 O O . VAL A 1 91 ? -8.707 -3.708 8.569 1.00 83.62 91 VAL A O 1
ATOM 722 N N . ILE A 1 92 ? -9.501 -1.740 7.818 1.00 84.69 92 ILE A N 1
ATOM 723 C CA . ILE A 1 92 ? -10.825 -1.865 8.418 1.00 84.69 92 ILE A CA 1
ATOM 724 C C . ILE A 1 92 ? -11.847 -1.908 7.299 1.00 84.69 92 ILE A C 1
ATOM 726 O O . ILE A 1 92 ? -11.903 -0.992 6.472 1.00 84.69 92 ILE A O 1
ATOM 730 N N . CYS A 1 93 ? -12.667 -2.949 7.292 1.00 88.75 93 CYS A N 1
ATOM 731 C CA . CYS A 1 93 ? -13.745 -3.119 6.335 1.00 88.75 93 CYS A CA 1
ATOM 732 C C . CYS A 1 93 ? -15.015 -3.645 7.004 1.00 88.75 93 CYS A C 1
ATOM 734 O O . CYS A 1 93 ? -15.003 -4.174 8.117 1.00 88.75 93 CYS A O 1
ATOM 736 N N . THR A 1 94 ? -16.135 -3.467 6.319 1.00 89.44 94 THR A N 1
ATOM 737 C CA . THR A 1 94 ? -17.373 -4.169 6.650 1.00 89.44 94 THR A CA 1
ATOM 738 C C . THR A 1 94 ? -17.259 -5.653 6.280 1.00 89.44 94 THR A C 1
ATOM 740 O O . THR A 1 94 ? -16.388 -6.047 5.501 1.00 89.44 94 THR A O 1
ATOM 743 N N . LEU A 1 95 ? -18.156 -6.490 6.809 1.00 89.50 95 LEU A N 1
ATOM 744 C CA . LEU A 1 95 ? -18.160 -7.929 6.508 1.00 89.50 95 LEU A CA 1
ATOM 745 C C . LEU A 1 95 ? -18.459 -8.253 5.032 1.00 89.50 95 LEU A C 1
ATOM 747 O O . LEU A 1 95 ? -18.029 -9.292 4.544 1.00 89.50 95 LEU A O 1
ATOM 751 N N . ASP A 1 96 ? -19.133 -7.361 4.305 1.00 89.38 96 ASP A N 1
ATOM 752 C CA . ASP A 1 96 ? -19.336 -7.432 2.849 1.00 89.38 96 ASP A CA 1
ATOM 753 C C . ASP A 1 96 ? -18.121 -6.934 2.038 1.00 89.38 96 ASP A C 1
ATOM 755 O O . ASP A 1 96 ? -18.169 -6.871 0.812 1.00 89.38 96 ASP A O 1
ATOM 759 N N . GLY A 1 97 ? -17.008 -6.601 2.701 1.00 85.00 97 GLY A N 1
ATOM 760 C CA . GLY A 1 97 ? -15.741 -6.266 2.050 1.00 85.00 97 GLY A CA 1
ATOM 761 C C . GLY A 1 97 ? -15.593 -4.798 1.648 1.00 85.00 97 GLY A C 1
ATOM 762 O O . GLY A 1 97 ? -14.632 -4.448 0.958 1.00 85.00 97 GLY A O 1
ATOM 763 N N . LYS A 1 98 ? -16.487 -3.906 2.091 1.00 86.69 98 LYS A N 1
ATOM 764 C CA . LYS A 1 98 ? -16.342 -2.468 1.844 1.00 86.69 98 LYS A CA 1
ATOM 765 C C . LYS A 1 98 ? -15.236 -1.903 2.726 1.00 86.69 98 LYS A C 1
ATOM 767 O O . LYS A 1 98 ? -15.356 -1.867 3.950 1.00 86.69 98 LYS A O 1
ATOM 772 N N . LEU A 1 99 ? -14.164 -1.424 2.100 1.00 85.19 99 LEU A N 1
ATOM 773 C CA . LEU A 1 99 ? -13.076 -0.739 2.794 1.00 85.19 99 LEU A CA 1
ATOM 774 C C . LEU A 1 99 ? -13.592 0.553 3.448 1.00 85.19 99 LEU A C 1
ATOM 776 O O . LEU A 1 99 ? -14.234 1.369 2.789 1.00 85.19 99 LEU A O 1
ATOM 780 N N . LEU A 1 100 ? -13.294 0.739 4.733 1.00 82.75 100 LEU A N 1
ATOM 781 C CA . LEU A 1 100 ? -13.711 1.903 5.521 1.00 82.75 100 LEU A CA 1
ATOM 782 C C . LEU A 1 100 ? -12.534 2.798 5.901 1.00 82.75 100 LEU A C 1
ATOM 784 O O . LEU A 1 100 ? -12.649 4.024 5.857 1.00 82.75 100 LEU A O 1
ATOM 788 N N . ALA A 1 101 ? -11.410 2.199 6.298 1.00 80.31 101 ALA A N 1
ATOM 789 C CA . ALA A 1 101 ? -10.229 2.946 6.709 1.00 80.31 101 ALA A CA 1
ATOM 790 C C . ALA A 1 101 ? -8.946 2.113 6.621 1.00 80.31 101 ALA A C 1
ATOM 792 O O . ALA A 1 101 ? -8.964 0.892 6.769 1.00 80.31 101 ALA A O 1
ATOM 793 N N . ILE A 1 102 ? -7.819 2.810 6.455 1.00 79.75 102 ILE A N 1
ATOM 794 C CA . ILE A 1 102 ? -6.480 2.280 6.725 1.00 79.75 102 ILE A CA 1
ATOM 795 C C . ILE A 1 102 ? -5.824 3.188 7.761 1.00 79.75 102 ILE A C 1
ATOM 797 O O . ILE A 1 102 ? -5.755 4.411 7.591 1.00 79.75 102 ILE A O 1
ATOM 801 N N . THR A 1 103 ? -5.352 2.596 8.851 1.00 76.50 103 THR A N 1
ATOM 802 C CA . THR A 1 103 ? -4.833 3.349 9.992 1.00 76.50 103 THR A CA 1
ATOM 803 C C . THR A 1 103 ? -3.386 3.827 9.808 1.00 76.50 103 THR A C 1
ATOM 805 O O . THR A 1 103 ? -2.669 3.391 8.899 1.00 76.50 103 THR A O 1
ATOM 808 N N . ASP A 1 104 ? -2.951 4.767 10.660 1.00 75.31 104 ASP A N 1
ATOM 809 C CA . ASP A 1 104 ? -1.555 5.225 10.733 1.00 75.31 104 ASP A CA 1
ATOM 810 C C . ASP A 1 104 ? -0.619 4.038 10.997 1.00 75.31 104 ASP A C 1
ATOM 812 O O . ASP A 1 104 ? -0.979 3.168 11.799 1.00 75.31 104 ASP A O 1
ATOM 816 N N . PRO A 1 105 ? 0.594 4.011 10.411 1.00 73.81 105 PRO A N 1
ATOM 817 C CA . PRO A 1 105 ? 1.604 3.040 10.815 1.00 73.81 105 PRO A CA 1
ATOM 818 C C . PRO A 1 105 ? 1.867 3.180 12.314 1.00 73.81 105 PRO A C 1
ATOM 820 O O . PRO A 1 105 ? 2.010 4.289 12.828 1.00 73.81 105 PRO A O 1
ATOM 823 N N . VAL A 1 106 ? 1.980 2.063 13.026 1.00 75.94 106 VAL A N 1
ATOM 824 C CA . VAL A 1 106 ? 2.549 2.053 14.380 1.00 75.94 106 VAL A CA 1
ATOM 825 C C . VAL A 1 106 ? 3.682 1.054 14.435 1.00 75.94 106 VAL A C 1
ATOM 827 O O . VAL A 1 106 ? 3.754 0.151 13.593 1.00 75.94 106 VAL A O 1
ATOM 830 N N . PRO A 1 107 ? 4.533 1.165 15.462 1.00 77.31 107 PRO A N 1
ATOM 831 C CA . PRO A 1 107 ? 5.643 0.255 15.592 1.00 77.31 107 PRO A CA 1
ATOM 832 C C . PRO A 1 107 ? 5.213 -1.208 15.720 1.00 77.31 107 PRO A C 1
ATOM 834 O O . PRO A 1 107 ? 4.324 -1.531 16.511 1.00 77.31 107 PRO A O 1
ATOM 837 N N . GLY A 1 108 ? 5.870 -2.095 14.967 1.00 75.19 108 GLY A N 1
ATOM 838 C CA . GLY A 1 108 ? 5.532 -3.520 14.875 1.00 75.19 108 GLY A CA 1
ATOM 839 C C . GLY A 1 108 ? 5.622 -4.304 16.187 1.00 75.19 108 GLY A C 1
ATOM 840 O O . GLY A 1 108 ? 5.097 -5.414 16.261 1.00 75.19 108 GLY A O 1
ATOM 841 N N . VAL A 1 109 ? 6.241 -3.741 17.234 1.00 75.94 109 VAL A N 1
ATOM 842 C CA . VAL A 1 109 ? 6.238 -4.315 18.592 1.00 75.94 109 VAL A CA 1
ATOM 843 C C . VAL A 1 109 ? 4.844 -4.334 19.226 1.00 75.94 109 VAL A C 1
ATOM 845 O O . VAL A 1 109 ? 4.602 -5.116 20.145 1.00 75.94 109 VAL A O 1
ATOM 848 N N . ARG A 1 110 ? 3.936 -3.462 18.769 1.00 72.25 110 ARG A N 1
ATOM 849 C CA . ARG A 1 110 ? 2.583 -3.341 19.316 1.00 72.25 110 ARG A CA 1
ATOM 850 C C . ARG A 1 110 ? 1.694 -4.434 18.740 1.00 72.25 110 ARG A C 1
ATOM 852 O O . ARG A 1 110 ? 1.648 -4.621 17.524 1.00 72.25 110 ARG A O 1
ATOM 859 N N . ASP A 1 111 ? 0.995 -5.118 19.637 1.00 69.06 111 ASP A N 1
ATOM 860 C CA . ASP A 1 111 ? -0.011 -6.114 19.288 1.00 69.06 111 ASP A CA 1
ATOM 861 C C . ASP A 1 111 ? -1.287 -5.453 18.742 1.00 69.06 111 ASP A C 1
ATOM 863 O O . ASP A 1 111 ? -1.553 -4.274 18.994 1.00 69.06 111 ASP A O 1
ATOM 867 N N . ASP A 1 112 ? -2.087 -6.225 18.015 1.00 65.50 112 ASP A N 1
ATOM 868 C CA . ASP A 1 112 ? -3.340 -5.792 17.403 1.00 65.50 112 ASP A CA 1
ATOM 869 C C . ASP A 1 112 ? -4.320 -5.258 18.471 1.00 65.50 112 ASP A C 1
ATOM 871 O O . ASP A 1 112 ? -4.949 -4.216 18.277 1.00 65.50 112 ASP A O 1
ATOM 875 N N . ALA A 1 113 ? -4.349 -5.884 19.656 1.00 62.59 113 ALA A N 1
ATOM 876 C CA . ALA A 1 113 ? -5.195 -5.492 20.787 1.00 62.59 113 ALA A CA 1
ATOM 877 C C . ALA A 1 113 ? -4.755 -4.199 21.497 1.00 62.59 113 ALA A C 1
ATOM 879 O O . ALA A 1 113 ? -5.594 -3.455 22.007 1.00 62.59 113 ALA A O 1
ATOM 880 N N . TYR A 1 114 ? -3.454 -3.866 21.481 1.00 61.78 114 TYR A N 1
ATOM 881 C CA . TYR A 1 114 ? -2.926 -2.609 22.047 1.00 61.78 114 TYR A CA 1
ATOM 882 C C . TYR A 1 114 ? -3.598 -1.373 21.413 1.00 61.78 114 TYR A C 1
ATOM 884 O O . TYR A 1 114 ? -3.574 -0.258 21.935 1.00 61.78 114 TYR A O 1
ATOM 892 N N . ARG A 1 115 ? -4.214 -1.587 20.258 1.00 56.31 115 ARG A N 1
ATOM 893 C CA . ARG A 1 115 ? -4.621 -0.595 19.295 1.00 56.31 115 ARG A CA 1
ATOM 894 C C . ARG A 1 115 ? -6.141 -0.454 19.185 1.00 56.31 115 ARG A C 1
ATOM 896 O O . ARG A 1 115 ? -6.610 0.173 18.263 1.00 56.31 115 ARG A O 1
ATOM 903 N N . LEU A 1 116 ? -6.953 -0.919 20.127 1.00 55.62 116 LEU A N 1
ATOM 904 C CA . LEU A 1 116 ? -8.384 -0.543 20.160 1.00 55.62 116 LEU A CA 1
ATOM 905 C C . LEU A 1 116 ? -8.658 0.738 20.985 1.00 55.62 116 LEU A C 1
ATOM 907 O O . LEU A 1 116 ? -9.80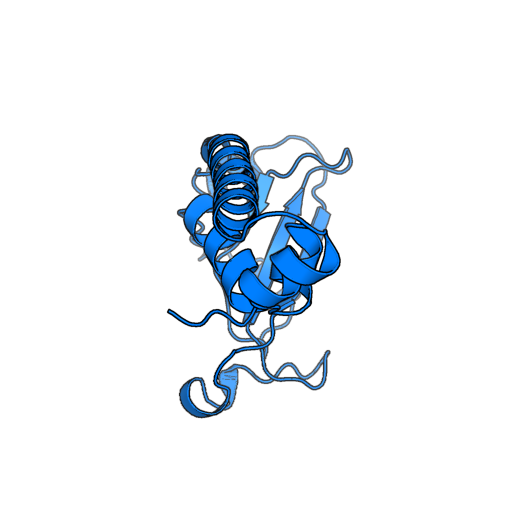7 1.071 21.253 1.00 55.62 116 LEU A O 1
ATOM 911 N N . GLN A 1 117 ? -7.615 1.481 21.387 1.00 56.28 117 GLN A N 1
ATOM 912 C CA . GLN A 1 117 ? -7.732 2.638 22.291 1.00 56.28 117 GLN A CA 1
ATOM 913 C C . GLN A 1 117 ? -8.095 3.963 21.582 1.00 56.28 117 GLN A C 1
ATOM 915 O O . GLN A 1 117 ? -7.604 4.199 20.488 1.00 56.28 117 GLN A O 1
ATOM 920 N N . PRO A 1 118 ? -8.840 4.900 22.205 1.00 47.38 118 PRO A N 1
ATOM 921 C CA . PRO A 1 118 ? -9.446 6.076 21.546 1.00 47.38 118 PRO A CA 1
ATOM 922 C C . PRO A 1 118 ? -8.505 7.132 20.934 1.00 47.38 118 PRO A C 1
ATOM 924 O O . PRO A 1 118 ? -8.975 8.057 20.278 1.00 47.38 118 PRO A O 1
ATOM 927 N N . SER A 1 119 ? -7.189 7.049 21.144 1.00 51.00 119 SER A N 1
ATOM 928 C CA . SER A 1 119 ? -6.219 8.085 20.743 1.00 51.00 119 SER A CA 1
ATOM 929 C C . SER A 1 119 ? -5.837 8.065 19.254 1.00 51.00 119 SER A C 1
ATOM 931 O O . SER A 1 119 ? -4.928 8.788 18.832 1.00 51.00 119 SER A O 1
ATOM 933 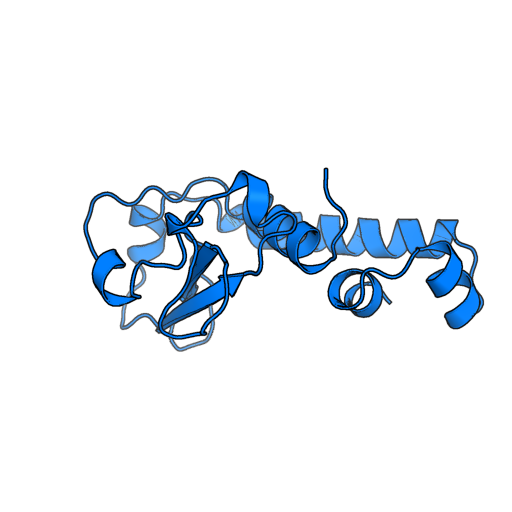N N . TRP A 1 120 ? -6.525 7.260 18.440 1.00 58.75 120 TRP A N 1
ATOM 934 C CA . TRP A 1 120 ? -6.253 7.155 17.013 1.00 58.75 120 TRP A CA 1
ATOM 935 C C . TRP A 1 120 ? -6.506 8.453 16.267 1.00 58.75 120 TRP A C 1
ATOM 937 O O . TRP A 1 120 ? -7.569 9.070 16.342 1.00 58.75 120 TRP A O 1
ATOM 947 N N . ARG A 1 121 ? -5.545 8.788 15.414 1.00 57.31 121 ARG A N 1
ATOM 948 C CA . ARG A 1 121 ? -5.789 9.618 14.243 1.00 57.31 121 ARG A CA 1
ATOM 949 C C . ARG A 1 121 ? -5.657 8.702 13.037 1.00 57.31 121 ARG A C 1
ATOM 951 O O . ARG A 1 121 ? -4.894 7.750 13.074 1.00 57.31 121 ARG A O 1
ATOM 958 N N . GLY A 1 122 ? -6.475 8.958 12.031 1.00 53.47 122 GLY A N 1
ATOM 959 C CA . GLY A 1 122 ? -6.403 8.368 10.706 1.00 53.47 122 GLY A CA 1
ATOM 960 C C . GLY A 1 122 ? -6.746 9.501 9.765 1.00 53.47 122 GLY A C 1
ATOM 961 O O . GLY A 1 122 ? -7.892 9.941 9.747 1.00 53.47 122 GLY A O 1
ATOM 962 N N . ARG A 1 123 ? -5.740 10.074 9.108 1.00 55.41 123 ARG A N 1
ATOM 963 C CA . ARG A 1 123 ? -5.925 11.126 8.104 1.00 55.41 123 ARG A CA 1
ATOM 964 C C . ARG A 1 123 ? -5.054 10.790 6.906 1.00 55.41 123 ARG A C 1
ATOM 966 O O . ARG A 1 123 ? -3.892 10.439 7.086 1.00 55.41 123 ARG A O 1
ATOM 973 N N . ASP A 1 124 ? -5.610 10.932 5.710 1.00 60.44 124 ASP A N 1
ATOM 974 C CA . ASP A 1 124 ? -4.922 10.733 4.433 1.00 60.44 124 ASP A CA 1
ATOM 975 C C . ASP A 1 124 ? -4.666 9.272 4.032 1.00 60.44 124 ASP A C 1
ATOM 977 O O . ASP A 1 124 ? -3.533 8.825 3.840 1.00 60.44 124 ASP A O 1
ATOM 981 N N . ILE A 1 125 ? -5.756 8.510 3.881 1.00 63.91 125 ILE A N 1
ATOM 982 C CA . ILE A 1 125 ? -5.730 7.125 3.378 1.00 63.91 125 ILE A CA 1
ATOM 983 C C . ILE A 1 125 ? -5.097 7.018 1.983 1.00 63.91 125 ILE A C 1
ATOM 985 O O . ILE A 1 125 ? -4.467 6.013 1.671 1.00 63.91 125 ILE A O 1
ATOM 989 N N . VAL A 1 126 ? -5.220 8.064 1.162 1.00 59.09 126 VAL A N 1
ATOM 990 C CA . VAL A 1 126 ? -4.709 8.111 -0.211 1.00 59.09 126 VAL A CA 1
ATOM 991 C C . VAL A 1 126 ? -3.191 8.174 -0.202 1.00 59.09 126 VAL A C 1
ATOM 993 O O . VAL A 1 126 ? -2.541 7.304 -0.785 1.00 59.09 126 VAL A O 1
ATOM 996 N N . ARG A 1 127 ? -2.601 9.140 0.522 1.00 64.31 127 ARG A N 1
ATOM 997 C CA . ARG A 1 127 ? -1.140 9.189 0.684 1.00 64.31 127 ARG A CA 1
ATOM 998 C C . ARG A 1 127 ? -0.601 7.913 1.301 1.00 64.31 127 ARG A C 1
ATOM 1000 O O . ARG A 1 127 ? 0.510 7.518 0.974 1.00 64.31 127 ARG A O 1
ATOM 1007 N N . ARG A 1 128 ? -1.376 7.250 2.159 1.00 66.50 128 ARG A N 1
ATOM 1008 C CA . ARG A 1 128 ? -0.955 6.010 2.816 1.00 66.50 128 ARG A CA 1
ATOM 1009 C C . ARG A 1 128 ? -1.040 4.806 1.924 1.00 66.50 128 ARG A C 1
ATOM 1011 O O . ARG A 1 128 ? -0.090 4.056 1.900 1.00 66.50 128 ARG A O 1
ATOM 1018 N N . ALA A 1 129 ? -2.108 4.616 1.170 1.00 63.81 129 ALA A N 1
ATOM 1019 C CA . ALA A 1 129 ? -2.163 3.539 0.197 1.00 63.81 129 ALA A CA 1
ATOM 1020 C C . ALA A 1 129 ? -1.062 3.696 -0.854 1.00 63.81 129 ALA A C 1
ATOM 1022 O O . ALA A 1 129 ? -0.380 2.728 -1.169 1.00 63.81 129 ALA A O 1
ATOM 1023 N N . LEU A 1 130 ? -0.802 4.924 -1.312 1.00 63.22 130 LEU A N 1
ATOM 1024 C CA . LEU A 1 130 ? 0.339 5.209 -2.180 1.00 63.22 130 LEU A CA 1
ATOM 1025 C C . LEU A 1 130 ? 1.677 4.952 -1.469 1.00 63.22 130 LEU A C 1
ATOM 1027 O O . LEU A 1 130 ? 2.577 4.367 -2.064 1.00 63.22 130 LEU A O 1
ATOM 1031 N N . TRP A 1 131 ? 1.805 5.318 -0.190 1.00 66.31 131 TRP A N 1
ATOM 1032 C CA . TRP A 1 131 ? 2.975 4.996 0.633 1.00 66.31 131 TRP A CA 1
ATOM 1033 C C . TRP A 1 131 ? 3.167 3.485 0.788 1.00 66.31 131 TRP A C 1
ATOM 1035 O O . TRP A 1 131 ? 4.280 3.007 0.637 1.00 66.31 131 TRP A O 1
ATOM 1045 N N . LEU A 1 132 ? 2.096 2.729 1.029 1.00 63.38 132 LEU A N 1
ATOM 1046 C CA . LEU A 1 132 ? 2.080 1.274 1.164 1.00 63.38 132 LEU A CA 1
ATOM 1047 C C . LEU A 1 132 ? 2.543 0.615 -0.129 1.00 63.38 132 LEU A C 1
ATOM 1049 O O . LEU A 1 132 ? 3.439 -0.223 -0.112 1.00 63.38 132 LEU A O 1
ATOM 1053 N N . ILE A 1 133 ? 1.968 1.044 -1.250 1.00 65.12 133 ILE A N 1
ATOM 1054 C CA . ILE A 1 133 ? 2.329 0.582 -2.587 1.00 65.12 133 ILE A CA 1
ATOM 1055 C C . ILE A 1 133 ? 3.816 0.844 -2.847 1.00 65.12 133 ILE A C 1
ATOM 1057 O O . ILE A 1 133 ? 4.535 -0.075 -3.238 1.00 65.12 133 ILE A O 1
ATOM 1061 N N . LYS A 1 134 ? 4.302 2.058 -2.557 1.00 64.06 134 LYS A N 1
ATOM 1062 C CA . LYS A 1 134 ? 5.711 2.432 -2.743 1.00 64.06 134 LYS A CA 1
ATOM 1063 C C . LYS A 1 134 ? 6.657 1.670 -1.811 1.00 64.06 134 LYS A C 1
ATOM 1065 O O . LYS A 1 134 ? 7.645 1.114 -2.285 1.00 64.06 134 LYS A O 1
ATOM 1070 N N . ALA A 1 135 ? 6.321 1.562 -0.527 1.00 61.28 135 ALA A N 1
ATOM 1071 C CA . ALA A 1 135 ? 7.108 0.867 0.490 1.00 61.28 135 ALA A CA 1
ATOM 1072 C C . ALA A 1 135 ? 7.230 -0.636 0.206 1.00 61.28 135 ALA A C 1
ATOM 1074 O O . ALA A 1 135 ? 8.326 -1.186 0.291 1.00 61.28 135 ALA A O 1
ATOM 1075 N N . ILE A 1 136 ? 6.131 -1.292 -0.185 1.00 60.25 136 ILE A N 1
ATOM 1076 C CA . ILE A 1 136 ? 6.141 -2.701 -0.612 1.00 60.25 136 ILE A CA 1
ATOM 1077 C C . ILE A 1 136 ? 6.977 -2.861 -1.883 1.00 60.25 136 ILE A C 1
ATOM 1079 O O . ILE A 1 136 ? 7.709 -3.839 -2.023 1.00 60.25 136 ILE A O 1
ATOM 1083 N N . SER A 1 137 ? 6.912 -1.873 -2.774 1.00 58.44 137 SER A N 1
ATOM 1084 C CA . SER A 1 137 ? 7.653 -1.887 -4.026 1.00 58.44 137 SER A CA 1
ATOM 1085 C C . SER A 1 137 ? 9.114 -1.514 -3.929 1.00 58.44 137 SER A C 1
ATOM 1087 O O . SER A 1 137 ? 9.740 -1.498 -4.966 1.00 58.44 137 SER A O 1
ATOM 1089 N N . GLY A 1 138 ? 9.674 -1.212 -2.756 1.00 55.12 138 GLY A N 1
ATOM 1090 C CA . GLY A 1 138 ? 11.108 -0.936 -2.606 1.00 55.12 138 GLY A CA 1
ATOM 1091 C C . GLY A 1 138 ? 11.636 0.315 -3.329 1.00 55.12 138 GLY A C 1
ATOM 1092 O O . GLY A 1 138 ? 12.838 0.569 -3.307 1.00 55.12 138 GLY A O 1
ATOM 1093 N N . TRP A 1 139 ? 10.759 1.123 -3.925 1.00 50.16 139 TRP A N 1
ATOM 1094 C CA . TRP A 1 139 ? 11.085 2.457 -4.418 1.00 50.16 139 TRP A CA 1
ATOM 1095 C C . TRP A 1 139 ? 11.028 3.429 -3.238 1.00 50.16 139 TRP A C 1
ATOM 1097 O O . TRP A 1 139 ? 9.965 3.917 -2.848 1.00 50.16 139 TRP A O 1
ATOM 1107 N N . GLY A 1 140 ? 12.178 3.631 -2.598 1.00 47.50 140 GLY A N 1
ATOM 1108 C CA . GLY A 1 140 ? 12.338 4.564 -1.490 1.00 47.50 140 GLY A CA 1
ATOM 1109 C C . GLY A 1 140 ? 12.635 5.985 -1.970 1.00 47.50 140 GLY A C 1
ATOM 1110 O O . GLY A 1 140 ? 13.725 6.215 -2.488 1.00 47.50 140 GLY A O 1
ATOM 1111 N N . TRP A 1 141 ? 11.691 6.880 -1.643 1.00 45.00 141 TRP A N 1
ATOM 1112 C CA . TRP A 1 141 ? 11.672 8.356 -1.711 1.00 45.00 141 TRP A CA 1
ATOM 1113 C C . TRP A 1 141 ? 11.259 8.975 -3.051 1.00 45.00 141 TRP A C 1
ATOM 1115 O O . TRP A 1 141 ? 12.102 9.108 -3.959 1.00 45.00 141 TRP A O 1
#

Nearest PDB structures (foldseek):
  3sbc-assembly1_E  TM=3.546E-01  e=1.179E+00  Saccharomyces cerevisiae
  9g8n-assembly1_N  TM=3.195E-01  e=7.651E+00  Homo sapiens

Mean predicted aligned error: 8.67 Å

Foldseek 3Di:
DLCCCLQVLDDLVVVCVVVVHDSVVSVVVNVVVLVVLLVVCVVLQDWLVVLVPDPDDKDKDKDWAAALDPPVVDPQQQAPVVRGGGWIWIFIDDPVRHTRAIFDTDRNPDDPVNPPDPPGTGGCRSVVVVVRSCRSSSPDD

Secondary structure (DSSP, 8-state):
-HHHHHHHT--HHHHHHHHTS-HHHHHHHHHHHHHHHHHHHGGG-S-HHHHTT-SS-EEEEEEEE--S-STTT-GGGEETTTTEE-EEEEEEEETT--EEEEPPPEETTS-SGGG-STT-----HHHHHHHHHHHHTT---

Radius of gyration: 17.04 Å; Cα contacts (8 Å, |Δi|>4): 201; chains: 1; bounding box: 42×24×48 Å

Sequence (141 aa):
MTLIYHRHNITEELLARIFSVSQPRVCRTITTIEKALTKVLEPLNKPLSESLKAPGSLAVDGTLIPPWNWRSLGATNFSKKHKRAGVNHHVICTLDGKLLAITDPVPGVRDDAYRLQPSWRGRDIVRRALWLIKAISGWGW